Protein AF-A0A497EZ66-F1 (afdb_monomer)

Solvent-accessible surface area (backbone atoms only — not comparable to full-atom values): 3824 Å² total; per-residue (Å²): 91,85,47,69,69,60,50,51,60,58,42,52,76,80,43,83,85,34,73,50,75,42,65,42,66,64,53,35,47,77,72,69,46,66,77,44,79,78,51,98,54,37,64,46,60,94,72,82,60,73,89,28,47,81,45,79,45,76,56,129

InterPro domains:
  IPR042081 RNA 2'-phosphotransferase, C-terminal domain [G3DSA:3.20.170.30] (1-59)

pLDDT: mean 96.58, std 2.67, range [80.56, 98.5]

Radius of gyration: 12.08 Å; Cα contacts (8 Å, |Δi|>4): 75; chains: 1; bounding box: 23×23×31 Å

Structure (mmCIF, N/CA/C/O backbone):
data_AF-A0A497EZ66-F1
#
_entry.id   AF-A0A497EZ66-F1
#
loop_
_atom_site.group_PDB
_atom_site.id
_atom_site.type_symbol
_atom_site.label_atom_id
_atom_site.label_alt_id
_atom_site.label_comp_id
_atom_site.label_asym_id
_atom_site.label_entity_id
_atom_site.label_seq_id
_atom_site.pdbx_PDB_ins_code
_atom_site.Cartn_x
_atom_site.Cartn_y
_atom_site.Cartn_z
_atom_site.occupancy
_atom_site.B_iso_or_equiv
_atom_site.auth_seq_id
_atom_site.auth_comp_id
_atom_site.auth_asym_id
_atom_site.auth_atom_id
_atom_site.pdbx_PDB_model_num
ATOM 1 N N . THR A 1 1 ? 2.403 5.201 3.560 1.00 91.06 1 THR A N 1
ATOM 2 C CA . THR A 1 1 ? 3.373 5.389 4.644 1.00 91.06 1 THR A CA 1
ATOM 3 C C . THR A 1 1 ? 4.272 4.174 4.681 1.00 91.06 1 THR A C 1
ATOM 5 O O . THR A 1 1 ? 3.804 3.119 4.261 1.00 91.06 1 THR A O 1
ATOM 8 N N . ASP A 1 2 ? 5.529 4.323 5.081 1.00 93.44 2 ASP A N 1
ATOM 9 C CA . ASP A 1 2 ? 6.445 3.217 5.383 1.00 93.44 2 ASP A CA 1
ATOM 10 C C . ASP A 1 2 ? 6.356 2.747 6.850 1.00 93.44 2 ASP A C 1
ATOM 12 O O . ASP A 1 2 ? 6.967 1.743 7.194 1.00 93.44 2 ASP A O 1
ATOM 16 N N . GLU A 1 3 ? 5.518 3.387 7.675 1.00 95.62 3 GLU A N 1
ATOM 17 C CA . GLU A 1 3 ? 5.283 3.028 9.080 1.00 95.62 3 GLU A CA 1
ATOM 18 C C . GLU A 1 3 ? 3.830 2.584 9.330 1.00 95.62 3 GLU A C 1
ATOM 20 O O . GLU A 1 3 ? 2.878 3.236 8.890 1.00 95.62 3 GLU A O 1
ATOM 25 N N . ILE A 1 4 ? 3.628 1.496 10.084 1.00 95.19 4 ILE A N 1
ATOM 26 C CA . ILE A 1 4 ? 2.284 0.948 10.368 1.00 95.19 4 ILE A CA 1
ATOM 27 C C . ILE A 1 4 ? 1.436 1.916 11.208 1.00 95.19 4 ILE A C 1
ATOM 29 O O . ILE A 1 4 ? 0.250 2.095 10.923 1.00 95.19 4 ILE A O 1
ATOM 33 N N . GLU A 1 5 ? 2.024 2.576 12.210 1.00 96.00 5 GLU A N 1
ATOM 34 C CA . GLU A 1 5 ? 1.293 3.487 13.106 1.00 96.00 5 GLU A CA 1
ATOM 35 C C . GLU A 1 5 ? 0.649 4.649 12.331 1.00 96.00 5 GLU A C 1
ATOM 37 O O . GLU A 1 5 ? -0.525 4.973 12.524 1.00 96.00 5 GLU A O 1
ATOM 42 N N . ASP A 1 6 ? 1.367 5.212 11.358 1.00 96.75 6 ASP A N 1
ATOM 43 C CA . ASP A 1 6 ? 0.840 6.249 10.470 1.00 96.75 6 ASP A CA 1
ATOM 44 C C . ASP A 1 6 ? -0.366 5.741 9.658 1.00 96.75 6 ASP A C 1
ATOM 46 O O . ASP A 1 6 ? -1.343 6.471 9.455 1.00 96.75 6 ASP A O 1
ATOM 50 N N . ALA A 1 7 ? -0.330 4.484 9.199 1.00 97.19 7 ALA A N 1
ATOM 51 C CA . ALA A 1 7 ? -1.422 3.884 8.432 1.00 97.19 7 ALA A CA 1
ATOM 52 C C . ALA A 1 7 ? -2.676 3.730 9.302 1.00 97.19 7 ALA A C 1
ATOM 54 O O . ALA A 1 7 ? -3.786 4.041 8.857 1.00 97.19 7 ALA A O 1
ATOM 55 N N . ILE A 1 8 ? -2.494 3.334 10.564 1.00 96.94 8 ILE A N 1
ATOM 56 C CA . ILE A 1 8 ? -3.558 3.238 11.567 1.00 96.94 8 ILE A CA 1
ATOM 57 C C . ILE A 1 8 ? -4.157 4.622 11.848 1.00 96.94 8 ILE A C 1
ATOM 59 O O . ILE A 1 8 ? -5.382 4.770 11.846 1.00 96.94 8 ILE A O 1
ATOM 63 N N . ILE A 1 9 ? -3.330 5.655 12.042 1.00 96.62 9 ILE A N 1
ATOM 64 C CA . ILE A 1 9 ? -3.788 7.039 12.265 1.00 96.62 9 ILE A CA 1
ATOM 65 C C . ILE A 1 9 ? -4.633 7.539 11.085 1.00 96.62 9 ILE A C 1
ATOM 67 O O . ILE A 1 9 ? -5.673 8.171 11.292 1.00 96.62 9 ILE A O 1
ATOM 71 N N . VAL A 1 10 ? -4.227 7.245 9.846 1.00 95.94 10 VAL A N 1
ATOM 72 C CA . VAL A 1 10 ? -5.005 7.590 8.644 1.00 95.94 10 VAL A CA 1
ATOM 73 C C . VAL A 1 10 ? -6.338 6.840 8.618 1.00 95.94 10 VAL A C 1
ATOM 75 O O . VAL A 1 10 ? -7.379 7.464 8.403 1.00 9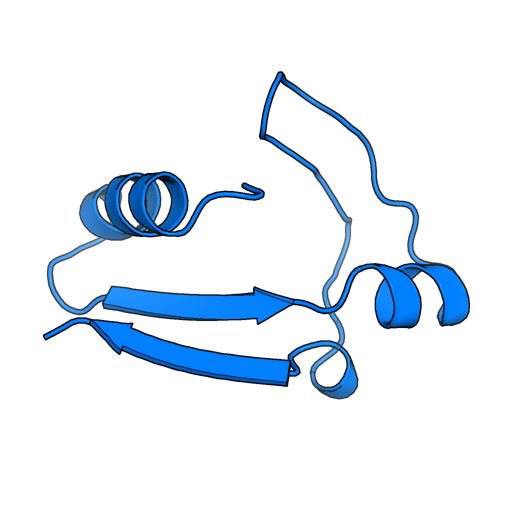5.94 10 VAL A O 1
ATOM 78 N N . ALA A 1 11 ? -6.335 5.532 8.881 1.00 96.56 11 ALA A N 1
ATOM 79 C CA . ALA A 1 11 ? -7.542 4.705 8.870 1.00 96.56 11 ALA A CA 1
ATOM 80 C C . ALA A 1 11 ? -8.569 5.131 9.936 1.00 96.56 11 ALA A C 1
ATOM 82 O O . ALA A 1 11 ? -9.768 5.194 9.645 1.00 96.56 11 ALA A O 1
ATOM 83 N N . LYS A 1 12 ? -8.109 5.528 11.134 1.00 96.38 12 LYS A N 1
ATOM 84 C CA . LYS A 1 12 ? -8.954 6.047 12.232 1.00 96.38 12 LYS A CA 1
ATOM 85 C C . LYS A 1 12 ? -9.826 7.235 11.816 1.00 96.38 12 LYS A C 1
ATOM 87 O O . LYS A 1 12 ? -10.894 7.434 12.390 1.00 96.38 12 LYS A O 1
ATOM 92 N N . ARG A 1 13 ? -9.430 7.999 10.790 1.00 96.56 13 ARG A N 1
ATOM 93 C CA . ARG A 1 13 ? -10.225 9.125 10.255 1.00 96.56 13 ARG A CA 1
ATOM 94 C C . ARG A 1 13 ? -11.521 8.679 9.571 1.00 96.56 13 ARG A C 1
ATOM 96 O O . ARG A 1 13 ? -12.413 9.500 9.385 1.00 96.56 13 ARG A O 1
ATOM 103 N N . LYS A 1 14 ? -11.627 7.408 9.170 1.00 95.44 14 LYS A N 1
ATOM 104 C CA . LYS A 1 14 ? -12.825 6.833 8.536 1.00 95.44 14 LYS A CA 1
ATOM 105 C C . LYS A 1 14 ? -13.687 6.021 9.501 1.00 95.44 14 LYS A C 1
ATOM 107 O O . LYS A 1 14 ? -14.892 5.939 9.287 1.00 95.44 14 LYS A O 1
ATOM 112 N N . GLY A 1 15 ? -13.109 5.427 10.545 1.00 94.12 15 GLY A N 1
ATOM 113 C CA . GLY A 1 15 ? -13.862 4.640 11.520 1.00 94.12 15 GLY A CA 1
ATOM 114 C C . GLY A 1 15 ? -12.983 3.798 12.440 1.00 94.12 15 GLY A C 1
ATOM 115 O O . GLY A 1 15 ? -11.762 3.914 12.440 1.00 94.12 15 GLY A O 1
ATOM 116 N N . LYS A 1 16 ? -13.634 2.943 13.240 1.00 92.19 16 LYS A N 1
ATOM 117 C CA . LYS A 1 16 ? -12.976 2.131 14.280 1.00 92.19 16 LYS A CA 1
ATOM 118 C C . LYS A 1 16 ? -12.532 0.742 13.815 1.00 92.19 16 LYS A C 1
ATOM 120 O O . LYS A 1 16 ? -11.634 0.176 14.415 1.00 92.19 16 LYS A O 1
ATOM 125 N N . ARG A 1 17 ? -13.150 0.192 12.763 1.00 94.88 17 ARG A N 1
ATOM 126 C CA . ARG A 1 17 ? -12.735 -1.091 12.173 1.00 94.88 17 ARG A CA 1
ATOM 127 C C . ARG A 1 17 ? -11.630 -0.823 11.166 1.00 94.88 17 ARG A C 1
ATOM 129 O O . ARG A 1 17 ? -11.910 -0.300 10.088 1.00 94.88 17 ARG A O 1
ATOM 136 N N . ILE A 1 18 ? -10.399 -1.127 11.548 1.00 97.06 18 ILE A N 1
ATOM 137 C CA . ILE A 1 18 ? -9.209 -0.756 10.790 1.00 97.06 18 ILE A CA 1
ATOM 138 C C . ILE A 1 18 ? -8.639 -1.995 10.109 1.00 97.06 18 ILE A C 1
ATOM 140 O O . ILE A 1 18 ? -8.459 -3.041 10.729 1.00 97.06 18 ILE A O 1
ATOM 144 N N . VAL A 1 19 ? -8.337 -1.843 8.824 1.00 97.25 19 VAL A N 1
ATOM 145 C CA . VAL A 1 19 ? -7.607 -2.828 8.031 1.00 97.25 19 VAL A CA 1
ATOM 146 C C . VAL A 1 19 ? -6.413 -2.121 7.407 1.00 97.25 19 VAL A C 1
ATOM 148 O O . VAL A 1 19 ? -6.578 -1.074 6.777 1.00 97.25 19 VAL A O 1
ATOM 151 N N . VAL A 1 20 ? -5.222 -2.685 7.585 1.00 97.62 20 VAL A N 1
ATOM 152 C CA . VAL A 1 20 ? -3.975 -2.205 6.985 1.00 97.62 20 VAL A CA 1
ATOM 153 C C . VAL A 1 20 ? -3.540 -3.200 5.913 1.00 97.62 20 VAL A C 1
ATOM 155 O O . VAL A 1 20 ? -3.439 -4.399 6.163 1.00 97.62 20 VAL A O 1
ATOM 158 N N . LEU A 1 21 ? -3.303 -2.696 4.702 1.00 98.19 21 LEU A N 1
ATOM 159 C CA . LEU A 1 21 ? -2.799 -3.481 3.577 1.00 98.19 21 LEU A CA 1
ATOM 160 C C . LEU A 1 21 ? -1.293 -3.249 3.461 1.00 98.19 21 LEU A C 1
ATOM 162 O O . LEU A 1 21 ? -0.861 -2.113 3.256 1.00 98.19 21 LEU A O 1
ATOM 166 N N . ILE A 1 22 ? -0.501 -4.312 3.571 1.00 98.12 22 ILE A N 1
ATOM 167 C CA . ILE A 1 22 ? 0.943 -4.252 3.347 1.00 98.12 22 ILE A CA 1
ATOM 168 C C . ILE A 1 22 ? 1.1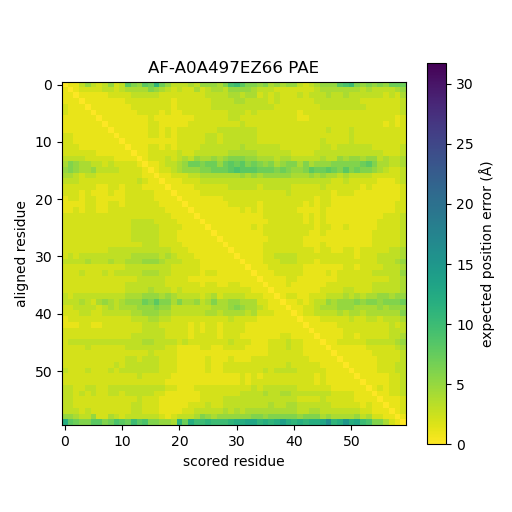93 -4.449 1.858 1.00 98.12 22 ILE A C 1
ATOM 170 O O . ILE A 1 22 ? 0.978 -5.531 1.311 1.00 98.12 22 ILE A O 1
ATOM 174 N N . VAL A 1 23 ? 1.614 -3.372 1.202 1.00 98.31 23 VAL A N 1
ATOM 175 C CA . VAL A 1 23 ? 1.817 -3.326 -0.245 1.00 98.31 23 VAL A CA 1
ATOM 176 C C . VAL A 1 23 ? 3.297 -3.488 -0.569 1.00 98.31 23 VAL A C 1
ATOM 178 O O . VAL A 1 23 ? 4.145 -2.778 -0.030 1.00 98.31 23 VAL A O 1
ATOM 181 N N . ASN A 1 24 ? 3.603 -4.389 -1.495 1.00 98.19 24 ASN A N 1
ATOM 182 C CA . ASN A 1 24 ? 4.949 -4.631 -1.984 1.00 98.19 24 ASN A CA 1
ATOM 183 C C . ASN A 1 24 ? 5.319 -3.617 -3.077 1.00 98.19 24 ASN A C 1
ATO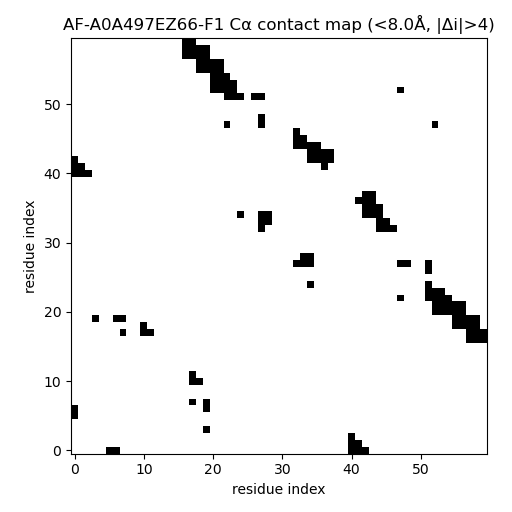M 185 O O . ASN A 1 24 ? 4.840 -3.684 -4.214 1.00 98.19 24 ASN A O 1
ATOM 189 N N . ALA A 1 25 ? 6.194 -2.674 -2.731 1.00 97.94 25 ALA A N 1
ATOM 190 C CA . ALA A 1 25 ? 6.640 -1.631 -3.648 1.00 97.94 25 ALA A CA 1
ATOM 191 C C . ALA A 1 25 ? 7.441 -2.176 -4.844 1.00 97.94 25 ALA A C 1
ATOM 193 O O . ALA A 1 25 ? 7.393 -1.593 -5.927 1.00 97.94 25 ALA A O 1
ATOM 194 N N . ASP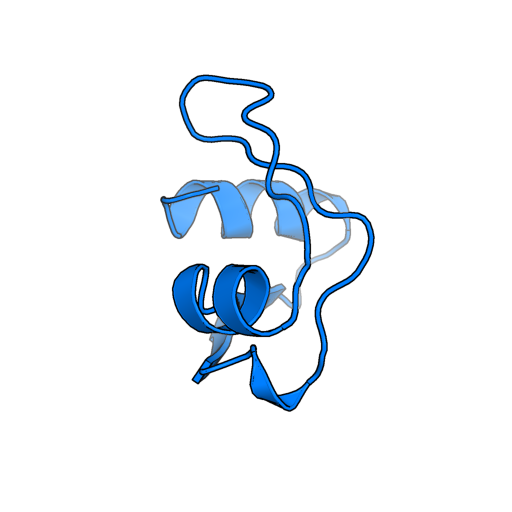 A 1 26 ? 8.148 -3.294 -4.686 1.00 98.19 26 ASP A N 1
ATOM 195 C CA . ASP A 1 26 ? 8.952 -3.869 -5.765 1.00 98.19 26 ASP A CA 1
ATOM 196 C C . ASP A 1 26 ? 8.081 -4.592 -6.789 1.00 98.19 26 ASP A C 1
ATOM 198 O O . ASP A 1 26 ? 8.295 -4.422 -7.989 1.00 98.19 26 ASP A O 1
ATOM 202 N N . LYS A 1 27 ? 7.021 -5.287 -6.352 1.00 98.25 27 LYS A N 1
ATOM 203 C CA . LYS A 1 27 ? 5.997 -5.822 -7.265 1.00 98.25 27 LYS A CA 1
ATOM 204 C C . LYS A 1 27 ? 5.315 -4.708 -8.057 1.00 98.25 27 LYS A C 1
ATOM 206 O O . LYS A 1 27 ? 5.140 -4.849 -9.265 1.00 98.25 27 LYS A O 1
ATOM 211 N N . LEU A 1 28 ? 4.992 -3.582 -7.414 1.00 98.38 28 LEU A N 1
ATOM 212 C CA . LEU A 1 28 ? 4.435 -2.412 -8.103 1.00 98.38 28 LEU A CA 1
ATOM 213 C C . LEU A 1 28 ? 5.377 -1.897 -9.198 1.00 98.38 28 LEU A C 1
ATOM 215 O O . LEU A 1 28 ? 4.952 -1.733 -10.343 1.00 98.38 28 LEU A O 1
ATOM 219 N N . ARG A 1 29 ? 6.661 -1.698 -8.875 1.00 98.12 29 ARG A N 1
ATOM 220 C CA . ARG A 1 29 ? 7.669 -1.250 -9.851 1.00 98.12 29 ARG A CA 1
ATOM 221 C C . ARG A 1 29 ? 7.842 -2.251 -10.990 1.00 98.12 29 ARG A C 1
ATOM 223 O O . ARG A 1 29 ? 7.843 -1.847 -12.148 1.00 98.12 29 ARG A O 1
ATOM 230 N N . ALA A 1 30 ? 7.921 -3.545 -10.678 1.00 98.12 30 ALA A N 1
ATOM 231 C CA . ALA A 1 30 ? 8.031 -4.614 -11.671 1.00 98.12 30 ALA A CA 1
ATOM 232 C C . ALA A 1 30 ? 6.813 -4.677 -12.611 1.00 98.12 30 ALA A C 1
ATOM 234 O O . ALA A 1 30 ? 6.939 -5.059 -13.771 1.00 98.12 30 ALA A O 1
ATOM 235 N N . ARG A 1 31 ? 5.637 -4.260 -12.128 1.00 97.12 31 ARG A N 1
ATOM 236 C CA . ARG A 1 31 ? 4.390 -4.137 -12.899 1.00 97.12 31 ARG A CA 1
ATOM 237 C C . ARG A 1 31 ? 4.251 -2.804 -13.651 1.00 97.12 31 ARG A C 1
ATOM 239 O O . ARG A 1 31 ? 3.227 -2.585 -14.291 1.00 97.12 31 ARG A O 1
ATOM 246 N N . GLY A 1 32 ? 5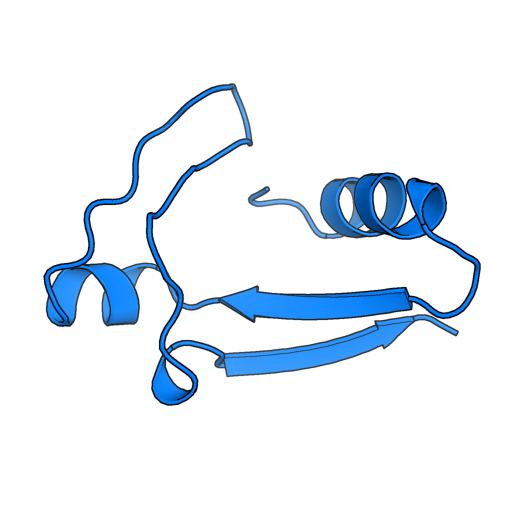.251 -1.924 -13.590 1.00 98.06 32 GLY A N 1
ATOM 247 C CA . GLY A 1 32 ? 5.253 -0.635 -14.287 1.00 98.06 32 GLY A CA 1
ATOM 248 C C . GLY A 1 32 ? 4.492 0.485 -13.571 1.00 98.06 32 GLY A C 1
ATOM 249 O O . GLY A 1 32 ? 4.254 1.535 -14.167 1.00 98.06 32 GLY A O 1
ATOM 250 N N . TYR A 1 33 ? 4.116 0.301 -12.302 1.00 98.44 33 TYR A N 1
ATOM 251 C CA . TYR A 1 33 ? 3.471 1.349 -11.515 1.00 98.44 33 TYR A CA 1
ATOM 252 C C . TYR A 1 33 ? 4.511 2.318 -10.948 1.00 98.44 33 TYR A C 1
ATOM 254 O O . TYR A 1 33 ? 5.401 1.937 -10.184 1.00 98.44 33 TYR A O 1
ATOM 262 N N . ALA A 1 34 ? 4.380 3.597 -11.301 1.00 97.94 34 ALA A N 1
ATOM 263 C CA . ALA A 1 34 ? 5.223 4.653 -10.762 1.00 97.94 34 ALA A CA 1
ATOM 264 C C . ALA A 1 34 ? 4.826 4.985 -9.314 1.00 97.94 34 ALA A C 1
ATOM 266 O O . ALA A 1 34 ? 3.664 5.279 -9.026 1.00 97.94 34 ALA A O 1
ATOM 267 N N . ILE A 1 35 ? 5.810 4.959 -8.412 1.00 98.12 35 ILE A N 1
ATOM 268 C CA . ILE A 1 35 ? 5.645 5.320 -7.001 1.00 98.12 35 ILE A CA 1
ATOM 269 C C . ILE A 1 35 ? 6.312 6.676 -6.775 1.00 98.12 35 ILE A C 1
ATOM 271 O O . ILE A 1 35 ? 7.528 6.808 -6.910 1.00 98.12 35 ILE A O 1
ATOM 275 N N . TYR A 1 36 ? 5.523 7.676 -6.398 1.00 98.00 36 TYR A N 1
ATOM 276 C CA . TYR A 1 36 ? 5.981 9.047 -6.187 1.00 98.00 36 TYR A CA 1
ATOM 277 C C . TYR A 1 36 ? 6.115 9.345 -4.697 1.00 98.00 36 TYR A C 1
ATOM 279 O O . TYR A 1 36 ? 5.201 9.064 -3.923 1.00 98.00 36 TYR A O 1
ATOM 287 N N . LYS A 1 37 ? 7.228 9.949 -4.277 1.00 97.19 37 LYS A N 1
ATOM 288 C CA . LYS A 1 37 ? 7.410 10.402 -2.892 1.00 97.19 37 LYS A CA 1
ATOM 289 C C . LYS A 1 37 ? 6.769 11.780 -2.711 1.00 97.19 37 LYS A C 1
ATOM 291 O O . LYS A 1 37 ? 7.175 12.732 -3.367 1.00 97.19 37 LYS A O 1
ATOM 296 N N . ALA A 1 38 ? 5.777 11.878 -1.827 1.00 96.00 38 ALA A N 1
ATOM 297 C CA . ALA A 1 38 ? 5.026 13.112 -1.560 1.00 96.00 38 ALA A CA 1
ATOM 298 C C . ALA A 1 38 ? 5.380 13.762 -0.211 1.00 96.00 38 ALA A C 1
ATOM 300 O O . ALA A 1 38 ? 5.074 14.928 0.017 1.00 96.00 38 ALA A O 1
ATOM 301 N N . GLY A 1 39 ? 6.022 13.020 0.692 1.00 94.19 39 GLY A N 1
ATOM 302 C CA . GLY A 1 39 ? 6.485 13.520 1.986 1.00 94.19 39 GLY A CA 1
ATOM 303 C C . GLY A 1 39 ? 7.598 12.644 2.553 1.00 94.19 39 GLY A C 1
ATOM 304 O O . GLY A 1 39 ? 8.134 11.793 1.846 1.00 94.19 39 GLY A O 1
ATOM 305 N N . LYS A 1 40 ? 7.935 12.823 3.837 1.00 94.00 40 LYS A N 1
ATOM 306 C CA . LYS A 1 40 ? 8.990 12.036 4.504 1.00 94.00 40 LYS A CA 1
ATOM 307 C C . LYS A 1 40 ? 8.730 10.527 4.386 1.00 94.00 40 LYS A C 1
ATOM 309 O O . LYS A 1 40 ? 9.585 9.816 3.861 1.00 94.00 40 LYS A O 1
ATOM 314 N N . ASN A 1 41 ? 7.513 10.129 4.766 1.00 95.19 41 ASN A N 1
ATOM 315 C CA . ASN A 1 41 ? 7.037 8.745 4.826 1.00 95.19 41 ASN A CA 1
ATOM 316 C C . ASN A 1 41 ? 5.902 8.480 3.815 1.00 95.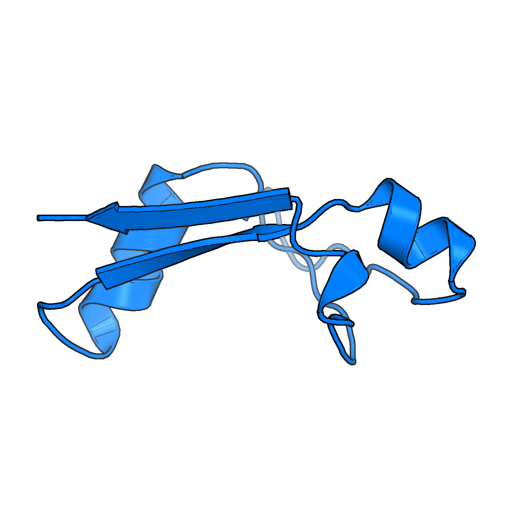19 41 ASN A C 1
ATOM 318 O O . ASN A 1 41 ? 5.427 7.360 3.663 1.0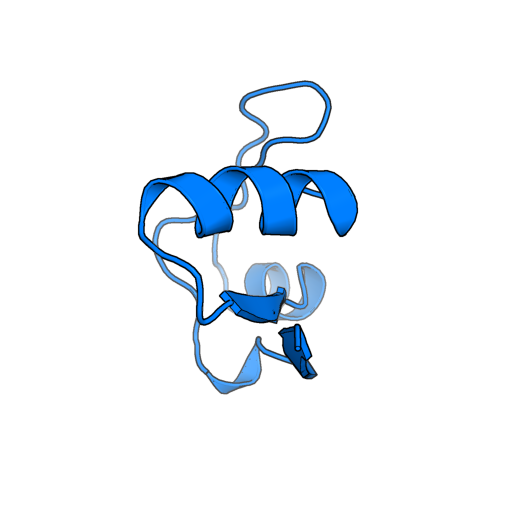0 95.19 41 ASN A O 1
ATOM 322 N N . THR A 1 42 ? 5.404 9.505 3.116 1.00 96.50 42 THR A N 1
ATOM 323 C CA . THR A 1 42 ? 4.211 9.392 2.262 1.00 96.50 42 THR A CA 1
ATOM 324 C C . THR A 1 42 ? 4.583 9.149 0.807 1.00 96.50 42 THR A C 1
ATOM 326 O O . THR A 1 42 ? 5.358 9.906 0.219 1.00 96.50 42 THR A O 1
ATOM 329 N N . TYR A 1 43 ? 3.945 8.142 0.212 1.00 98.06 43 TYR A N 1
ATOM 330 C CA . TYR A 1 43 ? 4.117 7.749 -1.181 1.00 98.06 43 TYR A CA 1
ATOM 331 C C . TYR A 1 43 ? 2.757 7.674 -1.877 1.00 98.06 43 TYR A C 1
ATOM 333 O O . TYR A 1 43 ? 1.750 7.365 -1.237 1.00 98.06 43 TYR A O 1
ATOM 341 N N . LEU A 1 44 ? 2.741 7.960 -3.175 1.00 98.06 44 LEU A N 1
ATOM 342 C CA . LEU A 1 44 ? 1.563 7.954 -4.034 1.00 98.06 44 LEU A CA 1
ATOM 343 C C . LEU A 1 44 ? 1.773 6.981 -5.193 1.00 98.06 44 LEU A C 1
ATOM 345 O O . LEU A 1 44 ? 2.859 6.911 -5.764 1.00 98.06 44 LEU A O 1
ATOM 349 N N . VAL A 1 45 ? 0.713 6.271 -5.555 1.00 98.25 45 VAL A N 1
ATOM 350 C CA . VAL A 1 45 ? 0.628 5.407 -6.735 1.00 98.25 45 VAL A CA 1
ATOM 351 C C . VAL A 1 45 ? -0.789 5.537 -7.293 1.00 98.25 45 VAL A C 1
ATOM 353 O O . VAL A 1 45 ? -1.729 5.780 -6.536 1.00 98.25 45 VAL A O 1
ATOM 356 N N . ASN A 1 46 ? -0.958 5.421 -8.607 1.00 97.81 46 ASN A N 1
ATOM 357 C CA . ASN A 1 46 ? -2.271 5.528 -9.256 1.00 97.81 46 ASN A CA 1
ATOM 358 C C . ASN A 1 46 ? -3.192 4.334 -8.944 1.00 97.81 46 ASN A C 1
ATOM 360 O O . ASN A 1 46 ? -4.406 4.508 -8.882 1.00 97.81 46 ASN A O 1
ATOM 364 N N . TYR A 1 47 ? -2.635 3.135 -8.760 1.00 98.06 47 TYR A N 1
ATOM 365 C C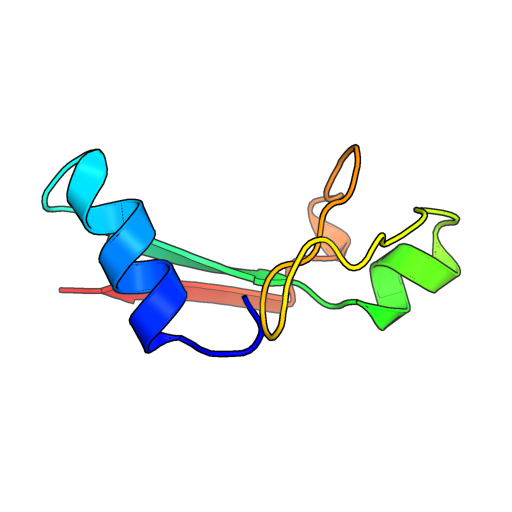A . TYR A 1 47 ? -3.384 1.923 -8.438 1.00 98.06 47 TYR A CA 1
ATOM 366 C C . TYR A 1 47 ? -2.485 0.865 -7.784 1.00 98.06 47 TYR A C 1
ATOM 368 O O . TYR A 1 47 ? -1.291 0.799 -8.068 1.00 98.06 47 TYR A O 1
ATOM 376 N N . VAL A 1 48 ? -3.073 0.021 -6.929 1.00 98.25 48 VAL A N 1
ATOM 377 C CA . VAL A 1 48 ? -2.410 -1.146 -6.331 1.00 98.25 48 VAL A CA 1
ATOM 378 C C . VAL A 1 48 ? -3.114 -2.421 -6.808 1.00 98.25 48 VAL A C 1
ATOM 380 O O . VAL A 1 48 ? -4.238 -2.680 -6.370 1.00 98.25 48 VAL A O 1
ATOM 383 N N . PRO A 1 49 ? -2.486 -3.228 -7.683 1.00 98.25 49 PRO A N 1
ATOM 384 C CA . PRO A 1 49 ? -2.993 -4.548 -8.046 1.00 98.25 49 PRO A CA 1
ATOM 385 C C . PRO A 1 49 ? -3.096 -5.487 -6.834 1.00 98.25 49 PRO A C 1
ATOM 387 O O . PRO A 1 49 ? -2.221 -5.437 -5.966 1.00 98.25 49 PRO A O 1
ATOM 390 N N . PRO A 1 50 ? -4.098 -6.387 -6.772 1.00 98.00 50 PRO A N 1
ATOM 391 C CA . PRO A 1 50 ? -4.262 -7.294 -5.634 1.00 98.00 50 PRO A CA 1
ATOM 392 C C . PRO A 1 50 ? -3.049 -8.190 -5.359 1.00 98.00 50 PRO A C 1
ATOM 394 O O . PRO A 1 50 ? -2.729 -8.446 -4.205 1.00 98.00 50 PRO A O 1
ATOM 397 N N . ASP A 1 51 ? -2.328 -8.628 -6.395 1.00 97.88 51 ASP A N 1
ATOM 398 C CA . ASP A 1 51 ? -1.133 -9.472 -6.252 1.00 97.88 51 ASP A CA 1
ATOM 399 C C . ASP A 1 51 ? 0.086 -8.725 -5.679 1.00 97.88 51 ASP A C 1
ATOM 401 O O . ASP A 1 51 ? 1.072 -9.349 -5.270 1.00 97.88 51 ASP A O 1
ATOM 405 N N . CYS A 1 52 ? 0.010 -7.391 -5.621 1.00 98.44 52 CYS A N 1
ATOM 406 C CA . CYS A 1 52 ? 0.984 -6.528 -4.959 1.00 98.44 52 CYS A CA 1
ATOM 407 C C . CYS A 1 52 ? 0.689 -6.328 -3.461 1.00 98.44 52 CYS A C 1
ATOM 409 O O . CYS A 1 52 ? 1.442 -5.617 -2.800 1.00 98.44 52 CYS A O 1
ATOM 411 N N . ILE A 1 53 ? -0.379 -6.920 -2.911 1.00 98.50 53 ILE A N 1
ATOM 412 C CA . ILE A 1 53 ? -0.686 -6.896 -1.474 1.00 98.50 53 ILE A CA 1
ATOM 413 C C . ILE A 1 53 ? -0.137 -8.182 -0.847 1.00 98.50 53 ILE A C 1
ATOM 415 O O . ILE A 1 53 ? -0.660 -9.266 -1.089 1.00 98.50 53 ILE A O 1
ATOM 419 N N . ASP A 1 54 ? 0.910 -8.066 -0.032 1.00 98.06 54 ASP A N 1
ATOM 420 C CA . ASP A 1 54 ? 1.560 -9.224 0.600 1.00 98.06 54 ASP A CA 1
ATOM 421 C C . ASP A 1 54 ? 0.861 -9.654 1.895 1.00 98.06 54 ASP A C 1
ATOM 423 O O . ASP A 1 54 ? 0.921 -10.823 2.277 1.00 98.06 54 ASP A O 1
ATOM 427 N N . LYS A 1 55 ? 0.194 -8.722 2.589 1.00 97.88 55 LYS A N 1
ATOM 428 C CA . LYS A 1 55 ? -0.484 -9.006 3.860 1.00 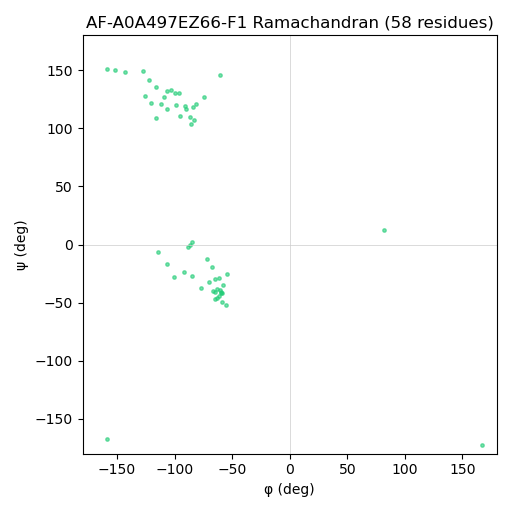97.88 55 LYS A CA 1
ATOM 429 C C . LYS A 1 55 ? -1.676 -8.084 4.090 1.00 97.88 55 LYS A C 1
ATOM 431 O O . LYS A 1 55 ? -1.678 -6.925 3.676 1.00 97.88 55 LYS A O 1
ATOM 436 N N . VAL A 1 56 ? -2.664 -8.606 4.809 1.00 97.50 56 VAL A N 1
ATOM 437 C CA . VAL A 1 56 ? -3.809 -7.860 5.332 1.00 97.50 56 VAL A CA 1
ATOM 438 C C . VAL A 1 56 ? -3.801 -7.994 6.849 1.00 97.50 56 VAL A C 1
ATOM 440 O O . VAL A 1 56 ? -3.840 -9.108 7.369 1.00 97.50 56 VAL A O 1
ATOM 443 N N . GLU A 1 57 ? -3.744 -6.873 7.557 1.00 96.50 57 GLU A N 1
ATOM 444 C CA . GLU A 1 57 ? -3.780 -6.834 9.018 1.00 96.50 57 GLU A CA 1
ATOM 445 C C . GLU A 1 57 ? -5.077 -6.190 9.495 1.00 96.50 57 GLU A C 1
ATOM 447 O O . GLU A 1 57 ? -5.382 -5.045 9.157 1.00 96.50 57 GLU A O 1
ATOM 452 N N . VAL A 1 58 ? -5.850 -6.936 10.281 1.00 95.81 58 VAL A N 1
ATOM 453 C CA . VAL A 1 58 ? -7.034 -6.415 10.965 1.00 95.81 58 VAL A CA 1
ATOM 454 C C . VAL A 1 58 ? -6.587 -5.908 12.327 1.00 95.81 58 VAL A C 1
ATOM 456 O O . VAL A 1 58 ? -6.114 -6.683 13.156 1.00 95.81 58 VAL A O 1
ATOM 459 N N . ILE A 1 59 ? -6.726 -4.605 12.546 1.00 93.50 59 ILE A N 1
ATOM 460 C CA . ILE A 1 59 ? -6.384 -3.980 13.822 1.00 93.50 59 ILE A CA 1
ATOM 461 C C . ILE A 1 59 ? -7.648 -3.991 14.677 1.00 93.50 59 ILE A C 1
ATOM 463 O O . ILE A 1 59 ? -8.684 -3.456 14.265 1.00 93.50 59 ILE A O 1
ATOM 467 N N . THR A 1 60 ? -7.556 -4.666 15.823 1.00 80.56 60 THR A N 1
ATOM 468 C CA . THR A 1 60 ? -8.673 -4.882 16.755 1.00 80.56 60 THR A CA 1
ATOM 469 C C . THR A 1 60 ? -8.626 -3.873 17.891 1.00 80.56 60 THR A C 1
ATOM 471 O O . THR A 1 60 ? -7.500 -3.494 18.282 1.00 80.56 60 THR A O 1
#

Organism: NCBI:txid2056631

Nearest PDB structures (foldseek):
  1wfx-assembly1_A  TM=9.779E-01  e=1.289E-02  Aeropyrum pernix
  8tfz-assembly1_B  TM=9.864E-01  e=1.559E-02  Pyrococcus horikoshii OT3
  6rxx-assembly1_Cr  TM=2.168E-01  e=9.962E+00  Thermochaetoides thermophila

Mean predicted aligned error: 2.38 Å

Foldseek 3Di:
DQDPVVQVVVQVVVHDWDKDFDFAPVVCVVVVWDWADPDPRDIDTPDGDPVRGPDIDTDD

Secondary structure (DSSP, 8-state):
--SHHHHHHHHHTT-SSEEEEEE-HHHHHHTT---EE-SSS-EE-S---GGGEEEEEEE-

Sequence (60 aa):
TDEIEDAIIVAKRKGKRIVVLIVNADKLRARGYAIYKAGKNTYLVNYVPPDCIDKVEVIT